Protein AF-A0A2U0TK88-F1 (afdb_monomer_lite)

Foldseek 3Di:
DVVPDDPDPVQLLVQVLVLVVCVVVVVDDLVRSLVSCCVRNAADEPVSPVVSCVPPDDDPVVDPPDDPVVSVCSSCVVRYDPDDDDDDPPDPVVVVVVLVVQLVVLVVQVVVQVVDDDDPVSVVVSVVSNVVSVVVVVD

Organism: NCBI:txid1703337

Sequence (139 aa):
MRRHLPAIEIERLQYLADIKKQYALGAISLEEAKRQLKEKVGKLRPYHYALMEQTMTEEDPEECFKENLSELNKLLEEMMDYSIPTLPDDHPIRHYYCENEEMRRVLNAAEDLVQYPVIKNQWLELLDKASAYLIHYTR

Structure (mmCIF, N/CA/C/O backbone):
data_AF-A0A2U0TK88-F1
#
_entry.id   AF-A0A2U0TK88-F1
#
loop_
_atom_site.group_PDB
_atom_site.id
_atom_site.type_symbol
_atom_site.label_atom_id
_atom_site.label_alt_id
_atom_site.label_comp_id
_atom_site.label_asym_id
_atom_site.label_entity_id
_atom_site.label_seq_id
_atom_site.pdbx_PDB_ins_code
_atom_site.Cartn_x
_atom_site.Cartn_y
_atom_site.Cartn_z
_atom_site.occupancy
_atom_site.B_iso_or_equiv
_atom_site.auth_seq_id
_atom_site.auth_comp_id
_atom_site.auth_asym_id
_atom_site.auth_atom_id
_atom_site.pdbx_PDB_model_num
ATOM 1 N N . MET A 1 1 ? -17.230 11.720 0.557 1.00 59.16 1 MET A N 1
ATOM 2 C CA . MET A 1 1 ? -16.669 10.355 0.432 1.00 59.16 1 MET A CA 1
ATOM 3 C C . MET A 1 1 ? -17.732 9.253 0.555 1.00 59.16 1 MET A C 1
ATOM 5 O O . MET A 1 1 ? -17.908 8.504 -0.394 1.00 59.16 1 MET A O 1
ATOM 9 N N . ARG A 1 2 ? -18.509 9.195 1.651 1.00 62.72 2 ARG A N 1
ATOM 10 C CA . ARG A 1 2 ? -19.474 8.106 1.949 1.00 62.72 2 ARG A CA 1
ATOM 11 C C . ARG A 1 2 ? -20.467 7.714 0.837 1.00 62.72 2 ARG A C 1
ATOM 13 O O . ARG A 1 2 ? -20.798 6.545 0.733 1.00 62.72 2 ARG A O 1
ATOM 20 N N . ARG A 1 3 ? -20.935 8.653 0.003 1.00 63.03 3 ARG A N 1
ATOM 21 C CA . ARG A 1 3 ? -21.943 8.386 -1.052 1.00 63.03 3 ARG A CA 1
ATOM 22 C C . ARG A 1 3 ? -21.422 7.601 -2.265 1.00 63.03 3 ARG A C 1
ATOM 24 O O . ARG A 1 3 ? -22.231 7.125 -3.048 1.00 63.03 3 ARG A O 1
ATOM 31 N N . HIS A 1 4 ? -20.104 7.508 -2.439 1.00 66.06 4 HIS A N 1
ATOM 32 C CA . HIS A 1 4 ? -19.473 6.929 -3.635 1.00 66.06 4 HIS A CA 1
ATOM 33 C C . HIS A 1 4 ? -18.625 5.693 -3.326 1.00 66.06 4 HIS A C 1
ATOM 35 O O . HIS A 1 4 ? -17.951 5.172 -4.210 1.00 66.06 4 HIS A O 1
ATOM 41 N N . LEU A 1 5 ? -18.624 5.249 -2.070 1.00 64.19 5 LEU A N 1
ATOM 42 C CA . LEU A 1 5 ? -17.929 4.039 -1.665 1.00 64.19 5 LEU A CA 1
ATOM 43 C C . LEU A 1 5 ? -18.896 2.851 -1.717 1.00 64.19 5 LEU A C 1
ATOM 45 O O . LEU A 1 5 ? -20.104 3.051 -1.553 1.00 64.19 5 LEU A O 1
ATOM 49 N N . PRO A 1 6 ? -18.384 1.622 -1.919 1.00 66.38 6 PRO A N 1
ATOM 50 C CA . PRO A 1 6 ? -19.165 0.409 -1.697 1.00 66.38 6 PRO A CA 1
ATOM 51 C C . PRO A 1 6 ? -19.817 0.440 -0.312 1.00 66.38 6 PRO A C 1
ATOM 53 O O . PRO A 1 6 ? -19.384 1.201 0.554 1.00 66.38 6 PRO A O 1
ATOM 56 N N . ALA A 1 7 ? -20.831 -0.391 -0.077 1.00 61.81 7 ALA A N 1
ATOM 57 C CA . ALA A 1 7 ? -21.358 -0.563 1.272 1.00 61.81 7 ALA A CA 1
ATOM 58 C C . ALA A 1 7 ? -20.209 -0.999 2.196 1.00 61.81 7 ALA A C 1
ATOM 60 O O . ALA A 1 7 ? -19.717 -2.121 2.114 1.00 61.81 7 ALA A O 1
ATOM 61 N N . ILE A 1 8 ? -19.730 -0.062 3.009 1.00 63.72 8 ILE A N 1
ATOM 62 C CA . ILE A 1 8 ? -18.702 -0.309 4.006 1.00 63.72 8 ILE A CA 1
ATOM 63 C C . ILE A 1 8 ? -19.440 -0.624 5.293 1.00 63.72 8 ILE A C 1
ATOM 65 O O . ILE A 1 8 ? -20.279 0.157 5.744 1.00 63.72 8 ILE A O 1
ATOM 69 N N . GLU A 1 9 ? -19.119 -1.765 5.882 1.00 72.50 9 GLU A N 1
ATOM 70 C CA . GLU A 1 9 ? -19.597 -2.118 7.210 1.00 72.50 9 GLU A CA 1
ATOM 71 C C . GLU A 1 9 ? -18.973 -1.140 8.209 1.00 72.50 9 GLU A C 1
ATOM 73 O O . GLU A 1 9 ? -17.787 -1.216 8.531 1.00 72.50 9 GLU A O 1
ATOM 78 N N . ILE A 1 10 ? -19.772 -0.172 8.662 1.00 78.31 10 ILE A N 1
ATOM 79 C CA . ILE A 1 10 ? -19.350 0.847 9.632 1.00 78.31 10 ILE A CA 1
ATOM 80 C C . ILE A 1 10 ? -18.811 0.174 10.902 1.00 78.31 10 ILE A C 1
ATOM 82 O O . ILE A 1 10 ? -17.816 0.637 11.451 1.00 78.31 10 ILE A O 1
ATOM 86 N N . GLU A 1 11 ? -19.393 -0.961 11.297 1.00 80.81 11 GLU A N 1
ATOM 87 C CA . GLU A 1 11 ? -18.923 -1.792 12.412 1.00 80.81 11 GLU A CA 1
ATOM 88 C C . GLU A 1 11 ? -17.469 -2.258 12.230 1.00 80.81 11 GLU A C 1
ATOM 90 O O . GLU A 1 11 ? -16.671 -2.177 13.162 1.00 80.81 11 GLU A O 1
ATOM 95 N N . ARG A 1 12 ? -17.063 -2.658 11.015 1.00 86.94 12 ARG A N 1
ATOM 96 C CA . ARG A 1 12 ? -15.668 -3.048 10.732 1.00 86.94 12 ARG A CA 1
ATOM 97 C C . ARG A 1 12 ? -14.700 -1.882 10.903 1.00 86.94 12 ARG A C 1
ATOM 99 O O . ARG A 1 12 ? -13.588 -2.077 11.388 1.00 86.94 12 ARG A O 1
ATOM 106 N N . LEU A 1 13 ? -15.109 -0.673 10.514 1.00 87.50 13 LEU A N 1
ATOM 107 C CA . LEU A 1 13 ? -14.291 0.526 10.707 1.00 87.50 13 LEU A CA 1
ATOM 108 C C . LEU A 1 13 ? -14.205 0.937 12.181 1.00 87.50 13 LEU A C 1
ATOM 110 O O . LEU A 1 13 ? -13.144 1.382 12.610 1.00 87.50 13 LEU A O 1
ATOM 114 N N . GLN A 1 14 ? -15.274 0.739 12.956 1.00 87.31 14 GLN A N 1
ATOM 115 C CA . GLN A 1 14 ? -15.260 0.970 14.404 1.00 87.31 14 GLN A CA 1
ATOM 116 C C . GLN A 1 14 ? -14.269 0.032 15.095 1.00 87.31 14 GLN A C 1
ATOM 118 O O . GLN A 1 14 ? -13.399 0.499 15.823 1.00 87.31 14 GLN A O 1
ATOM 123 N N . TYR A 1 15 ? -14.302 -1.268 14.777 1.00 90.12 15 TYR A N 1
ATOM 124 C CA . TYR A 1 15 ? -13.311 -2.212 15.300 1.00 90.12 15 TYR A CA 1
ATOM 125 C C . TYR A 1 15 ? -11.876 -1.832 14.921 1.00 90.12 15 TYR A C 1
ATOM 127 O O . TYR A 1 15 ? -10.974 -1.959 15.746 1.00 90.12 15 TYR A O 1
ATOM 135 N N . LEU A 1 16 ? -11.652 -1.347 13.695 1.00 91.00 16 LEU A N 1
ATOM 136 C CA . LEU A 1 16 ? -10.341 -0.860 13.265 1.00 91.00 16 LEU A CA 1
ATOM 137 C C . LEU A 1 16 ? -9.863 0.327 14.118 1.00 91.00 16 LEU A C 1
ATOM 139 O O . LEU A 1 16 ? -8.720 0.315 14.576 1.00 91.00 16 LEU A O 1
ATOM 143 N N . ALA A 1 17 ? -10.724 1.324 14.341 1.00 90.00 17 ALA A N 1
ATOM 144 C CA . ALA A 1 17 ? -10.407 2.497 15.154 1.00 90.00 17 ALA A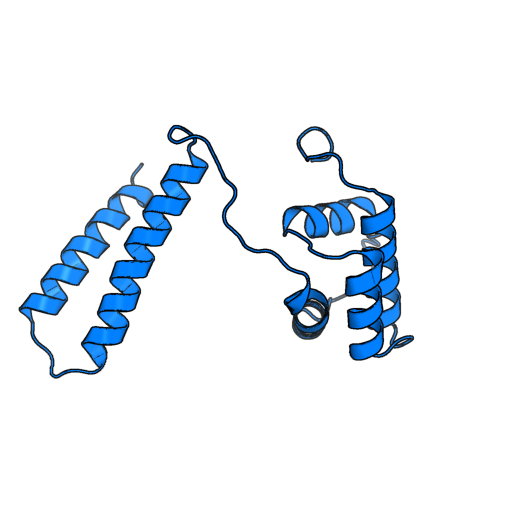 CA 1
ATOM 145 C C . ALA A 1 17 ? -10.111 2.114 16.616 1.00 90.00 17 ALA A C 1
ATOM 147 O O . ALA A 1 17 ? -9.104 2.543 17.182 1.00 90.00 17 ALA A O 1
ATOM 148 N N . ASP A 1 18 ? -10.931 1.237 17.200 1.00 90.69 18 ASP A N 1
ATOM 149 C CA . ASP A 1 18 ? -10.769 0.769 18.578 1.00 90.69 18 ASP A CA 1
ATOM 150 C C . ASP A 1 18 ? -9.459 -0.001 18.771 1.00 90.69 18 ASP A C 1
ATOM 152 O O . ASP A 1 18 ? -8.705 0.276 19.707 1.00 90.69 18 ASP A O 1
ATOM 156 N N . ILE A 1 19 ? -9.149 -0.943 17.872 1.00 92.12 19 ILE A N 1
ATOM 157 C CA . ILE A 1 19 ? -7.909 -1.726 17.938 1.00 92.12 19 ILE A CA 1
ATOM 158 C C . ILE A 1 19 ? -6.693 -0.811 17.757 1.00 92.12 19 ILE A C 1
ATOM 160 O O . ILE A 1 19 ? -5.720 -0.934 18.503 1.00 92.12 19 ILE A O 1
ATOM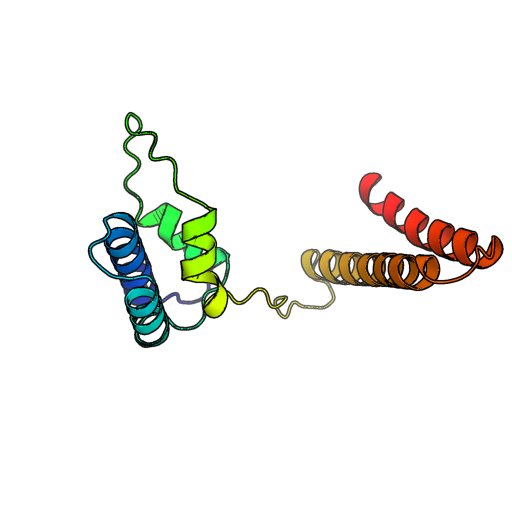 164 N N . LYS A 1 20 ? -6.753 0.145 16.817 1.00 90.56 20 LYS A N 1
ATOM 165 C CA . LYS A 1 20 ? -5.695 1.145 16.617 1.00 90.56 20 LYS A CA 1
ATOM 166 C C . LYS A 1 20 ? -5.452 1.952 17.894 1.00 90.56 20 LYS A C 1
ATOM 168 O O . LYS A 1 20 ? -4.303 2.087 18.311 1.00 90.56 20 LYS A O 1
ATOM 173 N N . LYS A 1 21 ? -6.514 2.435 18.548 1.00 89.06 21 LYS A N 1
ATOM 174 C CA . LYS A 1 21 ? -6.422 3.187 19.807 1.00 89.06 21 LYS A CA 1
ATOM 175 C C . LYS A 1 21 ? -5.834 2.338 20.935 1.00 89.06 21 LYS A C 1
ATOM 177 O O . LYS A 1 21 ? -4.924 2.786 21.624 1.00 89.06 21 LYS A O 1
ATOM 182 N N . GLN A 1 22 ? -6.304 1.102 21.110 1.00 90.50 22 GLN A N 1
ATOM 183 C CA . GLN A 1 22 ? -5.788 0.189 22.137 1.00 90.50 22 GLN A CA 1
ATOM 184 C C . GLN A 1 22 ? -4.306 -0.142 21.928 1.00 90.50 22 GLN A C 1
ATOM 186 O O . GLN A 1 22 ? -3.547 -0.171 22.897 1.00 90.50 22 GLN A O 1
ATOM 191 N N . TYR A 1 23 ? -3.885 -0.357 20.678 1.00 90.88 23 TYR A N 1
ATOM 192 C CA . TYR A 1 23 ? -2.482 -0.589 20.342 1.00 90.88 23 TYR A CA 1
ATOM 193 C C . TYR A 1 23 ? -1.624 0.656 20.596 1.00 90.88 23 TYR A C 1
ATOM 195 O O . TYR A 1 23 ? -0.586 0.559 21.246 1.00 90.88 23 TYR A O 1
ATOM 203 N N . ALA A 1 24 ? -2.081 1.836 20.162 1.00 86.25 24 ALA A N 1
ATOM 204 C CA . ALA A 1 24 ? -1.377 3.101 20.380 1.00 86.25 24 ALA A CA 1
ATOM 205 C C . ALA A 1 24 ? -1.206 3.438 21.873 1.00 86.25 24 ALA A C 1
ATOM 207 O O . ALA A 1 24 ? -0.173 3.974 22.268 1.00 86.25 24 ALA A O 1
ATOM 208 N N . LEU A 1 25 ? -2.188 3.079 22.708 1.00 87.12 25 LEU A N 1
ATOM 209 C CA . LEU A 1 25 ? -2.129 3.220 24.167 1.00 87.12 25 LEU A CA 1
ATOM 210 C C . LEU A 1 25 ? -1.304 2.118 24.861 1.00 87.12 25 LEU A C 1
ATOM 212 O O . LEU A 1 25 ? -1.147 2.154 26.080 1.00 87.12 25 LEU A O 1
ATOM 216 N N . GLY A 1 26 ? -0.801 1.123 24.122 1.00 88.62 26 GLY A N 1
ATOM 217 C CA . GLY A 1 26 ? -0.051 -0.008 24.674 1.00 88.62 26 GLY A CA 1
ATOM 218 C C . GLY A 1 26 ? -0.896 -0.996 25.489 1.00 88.62 26 GLY A C 1
ATOM 219 O O . GLY A 1 26 ? -0.339 -1.811 26.222 1.00 88.62 26 GLY A O 1
ATOM 220 N N . ALA A 1 27 ? -2.228 -0.942 25.377 1.00 91.75 27 ALA A N 1
ATOM 221 C CA . ALA A 1 27 ? -3.142 -1.834 26.096 1.00 91.75 27 ALA A CA 1
ATOM 222 C C . ALA A 1 27 ? -3.125 -3.272 25.544 1.00 91.75 27 ALA A C 1
ATOM 224 O O . ALA A 1 27 ? -3.442 -4.219 26.262 1.00 91.75 27 ALA A O 1
ATOM 225 N N . ILE A 1 28 ? -2.750 -3.433 24.273 1.00 93.69 28 ILE A N 1
ATOM 226 C CA . ILE A 1 28 ? -2.598 -4.721 23.589 1.00 93.69 28 ILE A CA 1
ATOM 227 C C . ILE A 1 28 ? -1.251 -4.780 22.865 1.00 93.69 28 ILE A C 1
ATOM 229 O O . ILE A 1 28 ? -0.716 -3.757 22.439 1.00 93.69 28 ILE A O 1
ATOM 233 N N . SER A 1 29 ? -0.701 -5.987 22.712 1.00 94.75 29 SER A N 1
ATOM 234 C CA . SER A 1 29 ? 0.528 -6.208 21.943 1.00 94.75 29 SER A CA 1
ATOM 235 C C . SER A 1 29 ? 0.272 -6.144 20.432 1.00 94.75 29 SER A C 1
ATOM 237 O O . SER A 1 29 ? -0.865 -6.278 19.978 1.00 94.75 29 SER A O 1
ATOM 239 N N . LEU A 1 30 ? 1.338 -5.996 19.636 1.00 93.44 30 LEU A N 1
ATOM 240 C CA . LEU A 1 30 ? 1.248 -6.003 18.170 1.00 93.44 30 LEU A CA 1
ATOM 241 C C . LEU A 1 30 ? 0.645 -7.310 17.635 1.00 93.44 30 LEU A C 1
ATOM 243 O O . LEU A 1 30 ? -0.202 -7.279 16.747 1.00 93.44 30 LEU A O 1
ATOM 247 N N . GLU A 1 31 ? 1.061 -8.457 18.178 1.00 93.81 31 GLU A N 1
ATOM 248 C CA . GLU A 1 31 ? 0.539 -9.768 17.769 1.00 93.81 31 GLU A CA 1
ATOM 249 C C . GLU A 1 31 ? -0.953 -9.903 18.075 1.00 93.81 31 GLU A C 1
ATOM 251 O O . GLU A 1 31 ? -1.726 -10.376 17.240 1.00 93.81 31 GLU A O 1
ATOM 256 N N . GLU A 1 32 ? -1.373 -9.432 19.251 1.00 93.38 32 GLU A N 1
ATOM 257 C CA . GLU A 1 32 ? -2.774 -9.452 19.652 1.00 93.38 32 GLU A CA 1
ATOM 258 C C . GLU A 1 32 ? -3.621 -8.523 18.777 1.00 93.38 32 GLU A C 1
ATOM 260 O O . GLU A 1 32 ? -4.686 -8.917 18.301 1.00 93.38 32 GLU A O 1
ATOM 265 N N . ALA A 1 33 ? -3.121 -7.320 18.496 1.00 94.12 33 ALA A N 1
ATOM 266 C CA . ALA A 1 33 ? -3.784 -6.372 17.614 1.00 94.12 33 ALA A CA 1
ATOM 267 C C . ALA A 1 33 ? -3.935 -6.940 16.192 1.00 94.12 33 ALA A C 1
ATOM 269 O O . ALA A 1 33 ? -5.033 -6.916 15.634 1.00 94.12 33 ALA A O 1
ATOM 270 N N . LYS A 1 34 ? -2.879 -7.548 15.632 1.00 93.62 34 LYS A N 1
ATOM 271 C CA . LYS A 1 34 ? -2.926 -8.227 14.324 1.00 93.62 34 LYS A CA 1
ATOM 272 C C . LYS A 1 34 ? -3.937 -9.372 14.295 1.00 93.62 34 LYS A C 1
ATOM 274 O O . LYS A 1 34 ? -4.690 -9.499 13.328 1.00 93.62 34 LYS A O 1
ATOM 279 N N . ARG A 1 35 ? -3.996 -10.186 15.356 1.00 94.25 35 ARG A N 1
ATOM 280 C CA . ARG A 1 35 ? -4.979 -11.271 15.489 1.00 94.25 35 ARG A CA 1
ATOM 281 C C . ARG A 1 35 ? -6.408 -10.732 15.441 1.00 94.25 35 ARG A C 1
ATOM 283 O O . ARG A 1 35 ? -7.210 -11.218 14.646 1.00 94.25 35 ARG A O 1
ATOM 290 N N . GLN A 1 36 ? -6.704 -9.704 16.236 1.00 93.19 36 GLN A N 1
ATOM 291 C CA . GLN A 1 36 ? -8.036 -9.098 16.274 1.00 93.19 36 GLN A CA 1
ATOM 292 C C . GLN A 1 36 ? -8.408 -8.416 14.955 1.00 93.19 36 GLN A C 1
ATOM 294 O O . GLN A 1 36 ? -9.545 -8.553 14.504 1.00 93.19 36 GLN A O 1
ATOM 299 N N . LEU A 1 37 ? -7.461 -7.733 14.301 1.00 93.12 37 LEU A N 1
ATOM 300 C CA . LEU A 1 37 ? -7.687 -7.139 12.983 1.00 93.12 37 LEU A CA 1
ATOM 301 C C . LEU A 1 37 ? -8.035 -8.207 11.948 1.00 93.12 37 LEU A C 1
ATOM 303 O O . LEU A 1 37 ? -8.992 -8.044 11.195 1.00 93.12 37 LEU A O 1
ATOM 307 N N . LYS A 1 38 ? -7.322 -9.334 11.943 1.00 91.62 38 LYS A N 1
ATOM 308 C CA . LYS A 1 38 ? -7.580 -10.427 11.003 1.00 91.62 38 LYS A CA 1
ATOM 309 C C . LYS A 1 38 ? -8.955 -11.065 11.197 1.00 91.62 38 LYS A C 1
ATOM 311 O O . LYS A 1 38 ? -9.597 -11.410 10.209 1.00 91.62 38 LYS A O 1
ATOM 316 N N . GLU A 1 39 ? -9.395 -11.216 12.443 1.00 90.75 39 GLU A N 1
ATOM 317 C CA . GLU A 1 39 ? -10.673 -11.847 12.786 1.00 90.75 39 GLU A CA 1
ATOM 318 C C . GLU A 1 39 ? -11.872 -10.918 12.557 1.00 90.75 39 GLU A C 1
ATOM 320 O O . GLU A 1 39 ? -12.867 -11.333 11.968 1.00 90.75 39 GLU A O 1
ATOM 325 N N . LYS A 1 40 ? -11.777 -9.658 13.000 1.00 88.44 40 LYS A N 1
ATOM 326 C CA . LYS A 1 40 ? -12.915 -8.723 13.026 1.00 88.44 40 LYS A CA 1
ATOM 327 C C . LYS A 1 40 ? -12.975 -7.784 11.827 1.00 88.44 40 LYS A C 1
ATOM 329 O O . LYS A 1 40 ? -14.056 -7.345 11.447 1.00 88.44 40 LYS A O 1
ATOM 334 N N . VAL A 1 41 ? -11.826 -7.439 11.244 1.00 87.88 41 VAL A N 1
ATOM 335 C CA . VAL A 1 41 ? -11.729 -6.425 10.182 1.00 87.88 41 VAL A CA 1
ATOM 336 C C . VAL 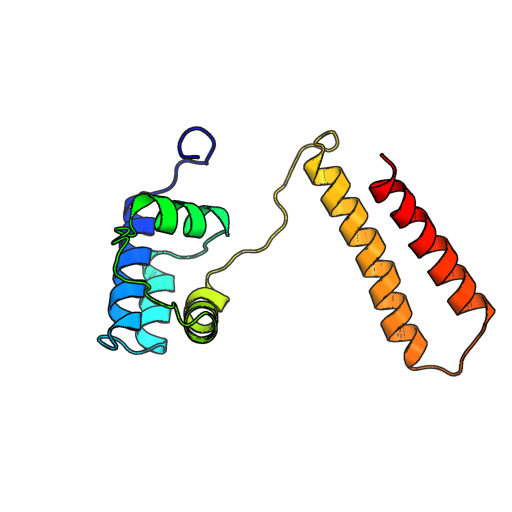A 1 41 ? -11.409 -7.061 8.832 1.00 87.88 41 VAL A C 1
ATOM 338 O O . VAL A 1 41 ? -12.012 -6.683 7.826 1.00 87.88 41 VAL A O 1
ATOM 341 N N . GLY A 1 42 ? -10.508 -8.042 8.790 1.00 88.19 42 GLY A N 1
ATOM 342 C CA . GLY A 1 42 ? -10.065 -8.698 7.562 1.00 88.19 42 GLY A CA 1
ATOM 343 C C . GLY A 1 42 ? -9.303 -7.752 6.625 1.00 88.19 42 GLY A C 1
ATOM 344 O O . GLY A 1 42 ? -8.628 -6.824 7.067 1.00 88.19 42 GLY A O 1
ATOM 345 N N . LYS A 1 43 ? -9.408 -7.977 5.307 1.00 90.00 43 LYS A N 1
ATOM 346 C CA . LYS A 1 43 ? -8.718 -7.143 4.309 1.00 90.00 43 LYS A CA 1
ATOM 347 C C . LYS A 1 43 ? -9.282 -5.721 4.256 1.00 90.00 43 LYS A C 1
ATOM 349 O O . LYS A 1 43 ? -10.494 -5.520 4.147 1.00 90.00 43 LYS A O 1
ATOM 354 N N . LEU A 1 44 ? -8.376 -4.754 4.240 1.00 89.38 44 LEU A N 1
ATOM 355 C CA . LEU A 1 44 ? -8.617 -3.322 4.142 1.00 89.38 44 LEU A CA 1
ATOM 356 C C . LEU A 1 44 ? -8.073 -2.784 2.825 1.00 89.38 44 LEU A C 1
ATOM 358 O O . LEU A 1 44 ? -7.145 -3.325 2.251 1.00 89.38 44 LEU A O 1
ATOM 362 N N . ARG A 1 45 ? -8.632 -1.672 2.359 1.00 88.31 45 ARG A N 1
ATOM 363 C CA . ARG A 1 45 ? -8.098 -0.906 1.221 1.00 88.31 45 ARG A CA 1
ATOM 364 C C . ARG A 1 45 ? -7.778 0.502 1.711 1.00 88.31 45 ARG A C 1
ATOM 366 O O . ARG A 1 45 ? -8.416 0.930 2.676 1.00 88.31 45 ARG A O 1
ATOM 373 N N . PRO A 1 46 ? -6.895 1.259 1.040 1.00 88.25 46 PRO A N 1
ATOM 374 C CA . PRO A 1 46 ? -6.537 2.614 1.466 1.00 88.25 46 PRO A CA 1
ATOM 375 C C . PRO A 1 46 ? -7.738 3.531 1.738 1.00 88.25 46 PRO A C 1
ATOM 377 O O . PRO A 1 46 ? -7.749 4.269 2.719 1.00 88.25 46 PRO A O 1
ATOM 380 N N . TYR A 1 47 ? -8.800 3.430 0.933 1.00 85.69 47 TYR A N 1
ATOM 381 C CA . TYR A 1 47 ? -10.003 4.240 1.133 1.00 85.69 47 TYR A CA 1
ATOM 382 C C . TYR A 1 47 ? -10.814 3.854 2.383 1.00 85.69 47 TYR A C 1
ATOM 384 O O . TYR A 1 47 ? -11.537 4.698 2.904 1.00 85.69 47 TYR A O 1
ATOM 392 N N . HIS A 1 48 ? -10.718 2.609 2.868 1.00 86.69 48 HIS A N 1
ATOM 393 C CA . HIS A 1 48 ? -11.361 2.190 4.117 1.00 86.69 48 HIS A CA 1
ATOM 394 C C . HIS A 1 48 ? -10.689 2.870 5.311 1.00 86.69 48 HIS A C 1
ATOM 396 O O . HIS A 1 48 ? -11.376 3.434 6.157 1.00 86.69 48 HIS A O 1
ATOM 402 N N . TYR A 1 49 ? -9.353 2.866 5.334 1.00 87.94 49 TYR A N 1
ATOM 403 C CA . TYR A 1 49 ? -8.571 3.542 6.368 1.00 87.94 49 TYR A CA 1
ATOM 404 C C . TYR A 1 49 ? -8.815 5.054 6.350 1.00 87.94 49 TYR A C 1
ATOM 406 O O . TYR A 1 49 ? -9.169 5.630 7.370 1.00 87.94 49 TYR A O 1
ATOM 414 N N . ALA A 1 50 ? -8.739 5.682 5.172 1.00 86.56 50 ALA A N 1
ATOM 415 C CA . ALA A 1 50 ? -9.010 7.112 5.031 1.00 86.56 50 ALA A CA 1
ATOM 416 C C . ALA A 1 50 ? -10.431 7.494 5.483 1.00 86.56 50 ALA A C 1
ATOM 418 O O . ALA A 1 50 ? -10.621 8.549 6.080 1.00 86.56 50 ALA A O 1
ATOM 419 N N . LEU A 1 51 ? -11.430 6.639 5.226 1.00 86.88 51 LEU A N 1
ATOM 420 C CA . LEU A 1 51 ? -12.785 6.880 5.715 1.00 86.88 51 LEU A CA 1
ATOM 421 C C . LEU A 1 51 ? -12.871 6.774 7.242 1.00 86.88 51 LEU A C 1
ATOM 423 O O . LEU A 1 51 ? -13.574 7.577 7.850 1.00 86.88 51 LEU A O 1
ATOM 427 N N . MET A 1 52 ? -12.201 5.792 7.849 1.00 88.25 52 MET A N 1
ATOM 428 C CA . MET A 1 52 ? -12.142 5.640 9.305 1.00 88.25 52 MET A CA 1
ATOM 429 C C . MET A 1 52 ? -11.526 6.889 9.943 1.00 88.25 52 MET A C 1
ATOM 431 O O . MET A 1 52 ? -12.205 7.527 10.740 1.00 88.25 52 MET A O 1
ATOM 435 N N . GLU A 1 53 ? -10.355 7.328 9.475 1.00 84.69 53 GLU A N 1
ATOM 436 C CA . GLU A 1 53 ? -9.704 8.558 9.955 1.00 8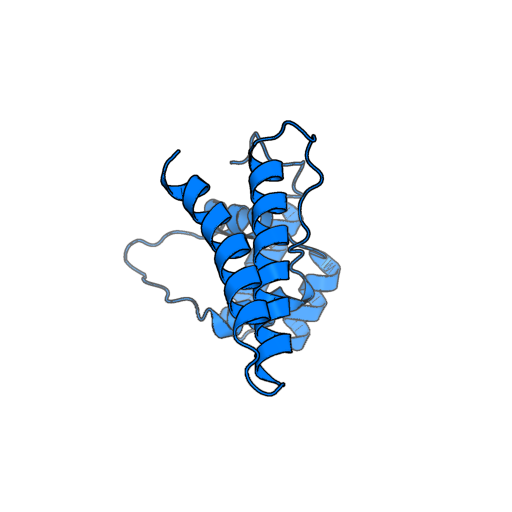4.69 53 GLU A CA 1
ATOM 437 C C . GLU A 1 53 ? -10.625 9.779 9.863 1.00 84.69 53 GLU A C 1
ATOM 439 O O . GLU A 1 53 ? -10.864 10.466 10.847 1.00 84.69 53 GLU A O 1
ATOM 444 N N . GLN A 1 54 ? -11.239 10.006 8.697 1.00 82.56 54 GLN A N 1
ATOM 445 C CA . GLN A 1 54 ? -12.121 11.160 8.480 1.00 82.56 54 GLN A CA 1
ATOM 446 C C . GLN A 1 54 ? -13.393 11.156 9.333 1.00 82.56 54 GLN A C 1
ATOM 448 O O . GLN A 1 54 ? -14.094 12.165 9.379 1.00 82.56 54 GLN A O 1
ATOM 453 N N . THR A 1 55 ? -13.788 10.009 9.887 1.00 80.44 55 THR A N 1
ATOM 454 C CA . THR A 1 55 ? -15.104 9.867 10.521 1.00 80.44 55 THR A CA 1
ATOM 455 C C . THR A 1 55 ? -15.065 9.467 11.982 1.00 80.44 55 THR A C 1
ATOM 457 O O . THR A 1 55 ? -16.100 9.578 12.637 1.00 80.44 55 THR A O 1
ATOM 460 N N . MET A 1 56 ? -13.927 8.978 12.468 1.00 75.31 56 MET A N 1
ATOM 461 C CA . MET A 1 56 ? -13.782 8.384 13.797 1.00 75.31 56 MET A CA 1
ATOM 462 C C . MET A 1 56 ? -12.611 8.972 14.586 1.00 75.31 56 MET A C 1
ATOM 464 O O . MET A 1 56 ? -12.527 8.723 15.786 1.00 75.31 56 MET A O 1
ATOM 468 N N . THR A 1 57 ? -11.738 9.758 13.953 1.00 67.00 57 THR A N 1
ATOM 469 C CA . THR A 1 57 ? -10.720 10.532 14.664 1.00 67.00 57 THR A CA 1
ATOM 470 C C . THR A 1 57 ? -11.356 11.840 15.136 1.00 67.00 57 THR A C 1
ATOM 472 O O . THR A 1 57 ? -11.832 12.638 14.328 1.00 67.00 57 THR A O 1
ATOM 475 N N . GLU A 1 58 ? -11.417 12.043 16.453 1.00 63.47 58 GLU A N 1
ATOM 476 C CA . GLU A 1 58 ? -11.754 13.345 17.030 1.00 63.47 58 GLU A CA 1
ATOM 477 C C . GLU A 1 58 ? -10.559 14.276 16.786 1.00 63.47 58 GLU A C 1
ATOM 479 O O . GLU A 1 58 ? -9.472 14.052 17.315 1.00 63.47 58 GLU A O 1
ATOM 484 N N . GLU A 1 59 ? -10.729 15.278 15.924 1.00 57.22 59 GLU A N 1
ATOM 485 C CA . GLU A 1 59 ? -9.725 16.323 15.729 1.00 57.22 59 GLU A CA 1
ATOM 486 C C . GLU A 1 59 ? -9.770 17.258 16.946 1.00 57.22 59 GLU A C 1
ATOM 488 O O . GLU A 1 59 ? -10.609 18.158 17.000 1.00 57.22 59 GLU A O 1
ATOM 493 N N . ASP A 1 60 ? -8.898 17.047 17.937 1.00 61.25 60 ASP A N 1
ATOM 494 C CA . ASP A 1 60 ? -8.559 18.116 18.879 1.00 61.25 60 ASP A CA 1
ATOM 495 C C . ASP A 1 60 ? -7.539 19.041 18.187 1.00 61.25 60 ASP A C 1
ATOM 497 O O . ASP A 1 60 ? -6.396 18.635 17.956 1.00 61.25 60 ASP A O 1
ATOM 501 N N . PRO A 1 61 ? -7.922 20.273 17.806 1.00 58.84 61 PRO A N 1
ATOM 502 C CA . PRO A 1 61 ? -7.033 21.189 17.101 1.00 58.84 61 PRO A CA 1
ATOM 503 C C . PRO A 1 61 ? -5.829 21.647 17.942 1.00 58.84 61 PRO A C 1
ATOM 505 O O . PRO A 1 61 ? -4.883 22.194 17.370 1.00 58.84 61 PRO A O 1
ATOM 508 N N . GLU A 1 62 ? -5.838 21.449 19.266 1.00 57.50 62 GLU A N 1
ATOM 509 C CA . GLU A 1 62 ? -4.701 21.755 20.144 1.00 57.50 62 GLU A CA 1
ATOM 510 C C . GLU A 1 62 ? -3.778 20.549 20.378 1.00 57.50 62 GLU A C 1
ATOM 512 O O . GLU A 1 62 ? -2.596 20.722 20.697 1.00 57.50 62 GLU A O 1
ATOM 517 N N . GLU A 1 63 ? -4.266 19.326 20.162 1.00 56.16 63 GLU A N 1
ATOM 518 C CA . GLU A 1 63 ? -3.501 18.101 20.372 1.00 56.16 63 GLU A CA 1
ATOM 519 C C . GLU A 1 63 ? -2.878 17.626 19.050 1.00 56.16 63 GLU A C 1
ATOM 521 O O . GLU A 1 63 ? -3.447 16.863 18.272 1.00 56.16 63 GLU A O 1
ATOM 526 N N . CYS A 1 64 ? -1.646 18.070 18.776 1.00 56.66 64 CYS A N 1
ATOM 527 C CA . CYS A 1 64 ? -0.851 17.513 17.680 1.00 56.66 64 CYS A CA 1
ATOM 528 C C . CYS A 1 64 ? -0.373 16.101 18.058 1.00 56.66 64 CYS A C 1
ATOM 530 O O . CYS A 1 64 ? 0.779 15.890 18.455 1.00 56.66 64 CYS A O 1
ATOM 532 N N . PHE A 1 65 ? -1.268 15.118 17.961 1.00 59.12 65 PHE A N 1
ATOM 533 C CA . PHE A 1 65 ? -0.920 13.718 18.140 1.00 59.12 65 PHE A CA 1
ATOM 534 C C . PHE A 1 65 ? -0.102 13.251 16.934 1.00 59.12 65 PHE A C 1
ATOM 536 O O . PHE A 1 65 ? -0.621 12.954 15.856 1.00 59.12 65 PHE A O 1
ATOM 543 N N . LYS A 1 66 ? 1.223 13.209 17.092 1.00 67.50 66 LYS A N 1
ATOM 544 C CA . LYS A 1 66 ? 2.110 12.696 16.050 1.00 67.50 66 LYS A CA 1
ATOM 545 C C . LYS A 1 66 ? 2.015 11.175 16.011 1.00 67.50 66 LYS A C 1
ATOM 547 O O . LYS A 1 66 ? 2.712 10.485 16.755 1.00 67.50 66 LYS A O 1
ATOM 552 N N . GLU A 1 67 ? 1.187 10.652 15.114 1.00 70.00 67 GLU A N 1
ATOM 553 C CA . GLU A 1 67 ? 1.123 9.213 14.884 1.00 70.00 67 GLU A CA 1
ATOM 554 C C . GLU A 1 67 ? 2.481 8.654 14.458 1.00 70.00 67 GLU A C 1
ATOM 556 O O . GLU A 1 67 ? 3.157 9.162 13.555 1.00 70.00 67 GLU A O 1
ATOM 561 N N . ASN A 1 68 ? 2.884 7.563 15.105 1.00 83.69 68 ASN A N 1
ATOM 562 C CA . ASN A 1 68 ? 4.069 6.831 14.703 1.00 83.69 68 ASN A CA 1
ATOM 563 C C . ASN A 1 68 ? 3.746 5.986 13.462 1.00 83.69 68 ASN A C 1
ATOM 565 O O . ASN A 1 68 ? 3.305 4.843 13.571 1.00 83.69 68 ASN A O 1
ATOM 569 N N . LEU A 1 69 ? 3.995 6.554 12.276 1.00 84.75 69 LEU A N 1
ATOM 570 C CA . LEU A 1 69 ? 3.761 5.889 10.988 1.00 84.75 69 LEU A CA 1
ATOM 571 C C . LEU A 1 69 ? 4.461 4.528 10.869 1.00 84.75 69 LEU A C 1
ATOM 573 O O . LEU A 1 69 ? 3.944 3.639 10.203 1.00 84.75 69 LEU A O 1
ATOM 577 N N . SER A 1 70 ? 5.621 4.344 11.507 1.00 87.62 70 SER A N 1
ATOM 578 C CA . SER A 1 70 ? 6.330 3.058 11.486 1.00 87.62 70 SER A CA 1
ATOM 579 C C . SER A 1 70 ? 5.529 1.974 12.210 1.00 87.62 70 SER A C 1
ATOM 581 O O . SER A 1 70 ? 5.331 0.884 11.678 1.00 87.62 70 SER A O 1
ATOM 583 N N . GLU A 1 71 ? 5.002 2.293 13.392 1.00 89.12 71 GLU A N 1
ATOM 584 C CA . GLU A 1 71 ? 4.173 1.372 14.176 1.00 89.12 71 GLU A CA 1
ATOM 585 C C . GLU A 1 71 ? 2.813 1.119 13.523 1.00 89.12 71 GLU A C 1
ATOM 587 O O . GLU A 1 71 ? 2.351 -0.021 13.473 1.00 89.12 71 GLU A O 1
ATOM 592 N N . LEU A 1 72 ? 2.210 2.155 12.938 1.00 88.50 72 LEU A N 1
ATOM 593 C CA . LEU A 1 72 ? 0.979 2.025 12.162 1.00 88.50 72 LEU A CA 1
ATOM 594 C C . LEU A 1 72 ? 1.163 1.095 10.954 1.00 88.50 72 LEU A C 1
ATOM 596 O O . LEU A 1 72 ? 0.334 0.216 10.717 1.00 88.50 72 LEU A O 1
ATOM 600 N N . ASN A 1 73 ? 2.260 1.258 10.209 1.00 89.88 73 ASN A N 1
ATOM 601 C CA . ASN A 1 73 ? 2.560 0.402 9.064 1.00 89.88 73 ASN A CA 1
ATOM 602 C C . ASN A 1 73 ? 2.701 -1.059 9.495 1.00 89.88 73 ASN A C 1
ATOM 604 O O . ASN A 1 73 ? 2.067 -1.918 8.891 1.00 89.88 73 ASN A O 1
ATOM 608 N N . LYS A 1 74 ? 3.440 -1.343 10.577 1.00 92.44 74 LYS A N 1
ATOM 609 C CA . LYS A 1 74 ? 3.572 -2.710 11.117 1.00 92.44 74 LYS A CA 1
ATOM 610 C C . LYS A 1 74 ? 2.228 -3.325 11.503 1.00 92.44 74 LYS A C 1
ATOM 612 O O . LYS A 1 74 ? 2.032 -4.524 11.314 1.00 92.44 74 LYS A O 1
ATOM 617 N N . LEU A 1 75 ? 1.320 -2.527 12.067 1.00 92.56 75 LEU A N 1
ATOM 618 C CA . LEU A 1 75 ? -0.008 -2.978 12.476 1.00 92.56 75 LEU A CA 1
ATOM 619 C C . LEU A 1 75 ? -0.873 -3.372 11.268 1.00 92.56 75 LEU A C 1
ATOM 621 O O . LEU A 1 75 ? -1.542 -4.404 11.301 1.00 92.56 75 LEU A O 1
ATOM 625 N N . LEU A 1 76 ? -0.861 -2.555 10.212 1.00 91.50 76 LEU A N 1
ATOM 626 C CA . LEU A 1 76 ? -1.774 -2.689 9.073 1.00 91.50 76 LEU A CA 1
ATOM 627 C C . LEU A 1 76 ? -1.227 -3.530 7.913 1.00 91.50 76 LEU A C 1
ATOM 629 O O . LEU A 1 76 ? -2.017 -3.964 7.076 1.00 91.50 76 LEU A O 1
ATOM 633 N N . GLU A 1 77 ? 0.085 -3.773 7.855 1.00 90.12 77 GLU A N 1
ATOM 634 C CA . GLU A 1 77 ? 0.796 -4.407 6.731 1.00 90.12 77 GLU A CA 1
ATOM 635 C C . GLU A 1 77 ? 0.084 -5.642 6.157 1.00 90.12 77 GLU A C 1
ATOM 637 O O . GLU A 1 77 ? -0.143 -5.725 4.953 1.00 90.12 77 GLU A O 1
ATOM 642 N N . GLU A 1 78 ? -0.333 -6.574 7.015 1.00 89.75 78 GLU A N 1
ATOM 643 C CA . GLU A 1 78 ? -0.959 -7.835 6.591 1.00 89.75 78 GLU A CA 1
ATOM 644 C C . GLU A 1 78 ? -2.410 -7.674 6.118 1.00 89.75 78 GLU A C 1
ATOM 646 O O . GLU A 1 78 ? -2.932 -8.526 5.394 1.00 89.75 78 GLU A O 1
ATOM 651 N N . MET A 1 79 ? -3.088 -6.614 6.558 1.00 90.25 79 MET A N 1
ATOM 652 C CA . MET A 1 79 ? -4.499 -6.373 6.258 1.00 90.25 79 MET A CA 1
ATOM 653 C C . MET A 1 79 ? -4.675 -5.525 5.000 1.00 90.25 79 MET A C 1
ATOM 655 O O . MET A 1 79 ? -5.729 -5.586 4.369 1.00 90.25 79 MET A O 1
ATOM 659 N N . MET A 1 80 ? -3.671 -4.731 4.627 1.00 91.56 80 MET A N 1
ATOM 660 C CA . MET A 1 80 ? -3.765 -3.787 3.518 1.00 91.56 80 MET A CA 1
ATOM 661 C C . MET A 1 80 ? -3.702 -4.482 2.152 1.00 91.56 80 MET A C 1
ATOM 663 O O . MET A 1 80 ? -2.734 -5.138 1.784 1.00 91.56 80 MET A O 1
ATOM 667 N N . ASP A 1 81 ? -4.752 -4.278 1.365 1.00 90.56 81 ASP A N 1
ATOM 668 C CA . ASP A 1 81 ? -4.883 -4.679 -0.026 1.00 90.56 81 ASP A CA 1
ATOM 669 C C . ASP A 1 81 ? -4.626 -3.469 -0.935 1.00 90.56 81 ASP A C 1
ATOM 671 O O . ASP A 1 81 ? -5.457 -2.562 -1.058 1.00 90.56 81 ASP A O 1
ATOM 675 N N . TYR A 1 82 ? -3.461 -3.478 -1.583 1.00 86.12 82 TYR A N 1
ATOM 676 C CA . TYR A 1 82 ? -3.043 -2.484 -2.576 1.00 86.12 82 TYR A CA 1
ATOM 677 C C . TYR A 1 82 ? -3.327 -2.925 -4.018 1.00 86.12 82 TYR A C 1
ATOM 679 O O . TYR A 1 82 ? -2.785 -2.342 -4.958 1.00 86.12 82 TYR A O 1
ATOM 687 N N . SER A 1 83 ? -4.147 -3.962 -4.222 1.00 85.88 83 SER A N 1
ATOM 688 C CA . SER A 1 83 ? -4.499 -4.409 -5.568 1.00 85.88 83 SER A CA 1
ATOM 689 C C . SER A 1 83 ? -5.196 -3.307 -6.362 1.00 85.88 83 SER A C 1
ATOM 691 O O . SER A 1 83 ? -6.096 -2.605 -5.878 1.00 85.88 83 SER A O 1
ATOM 693 N N . ILE A 1 84 ? -4.778 -3.196 -7.621 1.00 81.38 84 ILE A N 1
ATOM 694 C CA . ILE A 1 84 ? -5.334 -2.254 -8.584 1.00 81.38 84 ILE A CA 1
ATOM 695 C C . ILE A 1 84 ? -6.821 -2.590 -8.781 1.00 81.38 84 ILE A C 1
ATOM 697 O O . ILE A 1 84 ? -7.160 -3.757 -8.998 1.00 81.38 84 ILE A O 1
ATOM 701 N N . PRO A 1 85 ? -7.729 -1.606 -8.675 1.00 81.94 85 PRO A N 1
ATOM 702 C CA . PRO A 1 85 ? -9.146 -1.849 -8.896 1.00 81.94 85 PRO A CA 1
ATOM 703 C C . PRO A 1 85 ? -9.413 -2.249 -10.352 1.00 81.94 85 PRO A C 1
ATOM 705 O O . PRO A 1 85 ? -8.816 -1.707 -11.282 1.00 81.94 85 PRO A O 1
ATOM 708 N N . THR A 1 86 ? -10.362 -3.160 -10.563 1.00 83.12 86 THR A N 1
ATOM 709 C CA . THR A 1 86 ? -10.859 -3.475 -11.906 1.00 83.12 86 THR A CA 1
ATOM 710 C C . THR A 1 86 ? -11.734 -2.323 -12.390 1.00 83.12 86 THR A C 1
ATOM 712 O O . THR A 1 86 ? -12.836 -2.115 -11.887 1.00 83.12 86 THR A O 1
ATOM 715 N N . LEU A 1 87 ? -11.225 -1.554 -13.349 1.00 85.56 87 LEU A N 1
ATOM 716 C CA . LEU A 1 87 ? -11.909 -0.409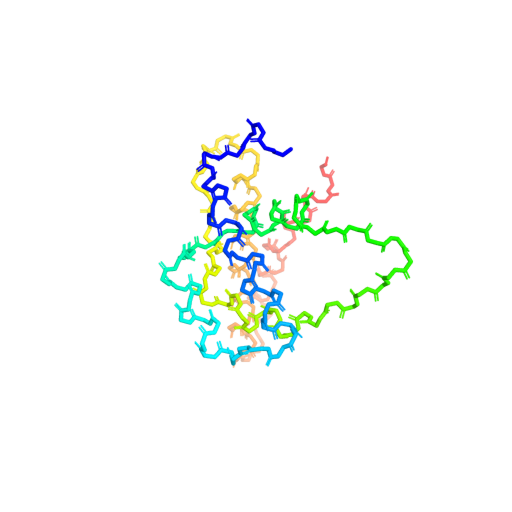 -13.949 1.00 85.56 87 LEU A CA 1
ATOM 717 C C . LEU A 1 87 ? -12.188 -0.678 -15.440 1.00 85.56 87 LEU A C 1
ATOM 719 O O . LEU A 1 87 ? -11.450 -1.450 -16.054 1.00 85.56 87 LEU A O 1
ATOM 723 N N . PRO A 1 88 ? -13.211 -0.053 -16.052 1.00 88.88 88 PRO A N 1
ATOM 724 C CA . PRO A 1 88 ? -13.421 -0.106 -17.503 1.00 88.88 88 PRO A CA 1
ATOM 725 C C . PRO A 1 88 ? -12.190 0.372 -18.289 1.00 88.88 88 PRO A C 1
ATOM 727 O O . PRO A 1 88 ? -11.432 1.195 -17.780 1.00 88.88 88 PRO A O 1
ATOM 730 N N . ASP A 1 89 ? -11.996 -0.129 -19.515 1.00 83.50 89 ASP A N 1
ATOM 731 C CA . ASP A 1 89 ? -10.838 0.224 -20.362 1.00 83.50 89 ASP A CA 1
ATOM 732 C C . ASP A 1 89 ? -10.733 1.736 -20.613 1.00 83.50 89 ASP A C 1
ATOM 734 O O . ASP A 1 89 ? -9.639 2.280 -20.561 1.00 83.50 89 ASP A O 1
ATOM 738 N N . ASP A 1 90 ? -11.872 2.406 -20.801 1.00 87.19 90 ASP A N 1
ATOM 739 C CA . ASP A 1 90 ? -11.974 3.849 -21.075 1.00 87.19 90 ASP A CA 1
ATOM 740 C C . ASP A 1 90 ? -11.906 4.721 -19.802 1.00 87.19 90 ASP A C 1
ATOM 742 O O . ASP A 1 90 ? -12.103 5.934 -19.829 1.00 87.19 90 ASP A O 1
ATOM 746 N N . HIS A 1 91 ? -11.678 4.118 -18.631 1.00 86.25 91 HIS A N 1
ATOM 747 C CA . HIS A 1 91 ? -11.622 4.876 -17.387 1.00 86.25 91 HIS A CA 1
ATOM 748 C C . HIS A 1 91 ? -10.268 5.604 -17.270 1.00 86.25 91 HIS A C 1
ATOM 750 O O . HIS A 1 91 ? -9.234 4.935 -17.229 1.00 86.25 91 HIS A O 1
ATOM 756 N N . PRO A 1 92 ? -10.222 6.938 -17.070 1.00 85.88 92 PRO A N 1
ATOM 757 C CA . PRO A 1 92 ? -8.964 7.695 -17.017 1.00 85.88 92 PRO A CA 1
ATOM 758 C C . PRO A 1 92 ? -7.940 7.140 -16.016 1.00 85.88 92 PRO A C 1
ATOM 760 O O . PRO A 1 92 ? -6.770 6.968 -16.334 1.00 85.88 92 PRO A O 1
ATOM 763 N N . ILE A 1 93 ? -8.393 6.768 -14.812 1.00 86.00 93 ILE A N 1
ATOM 764 C CA . ILE A 1 93 ? -7.541 6.138 -13.783 1.00 86.00 93 ILE A CA 1
ATOM 765 C C . ILE A 1 93 ? -6.895 4.827 -14.273 1.00 86.00 93 ILE A C 1
ATOM 767 O O . ILE A 1 93 ? -5.765 4.528 -13.895 1.00 86.00 93 ILE A O 1
ATOM 771 N N . ARG A 1 94 ? -7.575 4.045 -15.123 1.00 86.88 94 ARG A N 1
ATOM 772 C CA . ARG A 1 94 ? -7.012 2.805 -15.666 1.00 86.88 94 ARG A CA 1
ATOM 773 C C . ARG A 1 94 ? -5.851 3.081 -16.611 1.00 86.88 94 ARG A C 1
ATOM 775 O O . ARG A 1 94 ? -4.843 2.391 -16.507 1.00 86.88 94 ARG A O 1
ATOM 782 N N . HIS A 1 95 ? -5.962 4.102 -17.461 1.00 85.62 95 HIS A N 1
ATOM 783 C CA . HIS A 1 95 ? -4.855 4.522 -18.319 1.00 85.62 95 HIS A CA 1
ATOM 784 C C . HIS A 1 95 ? -3.614 4.861 -17.493 1.00 85.62 95 HIS A C 1
ATOM 786 O O . HIS A 1 95 ? -2.558 4.296 -17.754 1.00 85.62 95 HIS A O 1
ATOM 792 N N . TYR A 1 96 ? -3.764 5.643 -16.419 1.00 87.00 96 TYR A N 1
ATOM 793 C CA . TYR A 1 96 ? -2.645 5.949 -15.522 1.00 87.00 96 TYR A CA 1
ATOM 794 C C . TYR A 1 96 ? -2.029 4.701 -14.871 1.00 87.00 96 TYR A C 1
ATOM 796 O O . TYR A 1 96 ? -0.811 4.611 -14.747 1.00 87.00 96 TYR A O 1
ATOM 804 N N . TYR A 1 97 ? -2.833 3.715 -14.457 1.00 87.56 97 TYR A N 1
ATOM 805 C CA . TYR A 1 97 ? -2.288 2.459 -13.926 1.00 87.56 97 TYR A CA 1
ATOM 806 C C . TYR A 1 97 ? -1.493 1.677 -14.974 1.00 87.56 97 TYR A C 1
ATOM 808 O O . TYR A 1 97 ? -0.410 1.190 -14.658 1.00 87.56 97 TYR A O 1
ATOM 816 N N . CYS A 1 98 ? -2.001 1.578 -16.204 1.00 86.31 98 CYS A N 1
ATOM 817 C CA . CYS A 1 98 ? -1.294 0.919 -17.301 1.00 86.31 98 CYS A CA 1
ATOM 818 C C . CYS A 1 98 ? 0.013 1.645 -17.646 1.00 86.31 98 CYS A C 1
ATOM 820 O O . CYS A 1 98 ? 1.053 1.009 -17.777 1.00 86.31 98 CYS A O 1
ATOM 822 N N . GLU A 1 99 ? -0.016 2.975 -17.722 1.00 86.38 99 GLU A N 1
ATOM 823 C CA . GLU A 1 99 ? 1.166 3.809 -17.965 1.00 86.38 99 GLU A CA 1
ATOM 824 C C . GLU A 1 99 ? 2.228 3.618 -16.870 1.00 86.38 99 GLU A C 1
ATOM 826 O O . GLU A 1 99 ? 3.405 3.399 -17.168 1.00 86.38 99 GLU A O 1
ATOM 831 N N . ASN A 1 100 ? 1.813 3.616 -15.600 1.00 89.06 100 ASN A N 1
ATOM 832 C CA . ASN A 1 100 ? 2.697 3.339 -14.467 1.00 89.06 100 ASN A CA 1
ATOM 833 C C . ASN A 1 100 ? 3.312 1.934 -14.541 1.00 89.06 100 ASN A C 1
ATOM 835 O O . ASN A 1 100 ? 4.476 1.750 -14.180 1.00 89.06 100 ASN A O 1
ATOM 839 N N . GLU A 1 101 ? 2.549 0.933 -14.985 1.00 89.19 101 GLU A N 1
ATOM 840 C CA . GLU A 1 101 ? 3.047 -0.433 -15.145 1.00 89.19 101 GLU A CA 1
ATOM 841 C C . GLU A 1 101 ? 4.120 -0.520 -16.238 1.00 89.19 101 GLU A C 1
ATOM 843 O O . GLU A 1 101 ? 5.163 -1.141 -16.018 1.00 89.19 101 GLU A O 1
ATOM 848 N N . GLU A 1 102 ? 3.922 0.151 -17.376 1.00 89.81 102 GLU A N 1
ATOM 849 C CA . GLU A 1 102 ? 4.934 0.223 -18.436 1.00 89.81 102 GLU A CA 1
ATOM 850 C C . GLU A 1 102 ? 6.212 0.919 -17.953 1.00 89.81 102 GLU A C 1
ATOM 852 O O . GLU A 1 102 ? 7.313 0.404 -18.164 1.00 89.81 102 GLU A O 1
ATOM 857 N N . MET A 1 103 ? 6.093 2.034 -17.222 1.00 90.62 103 MET A N 1
ATOM 858 C CA . MET A 1 103 ? 7.264 2.697 -16.640 1.00 90.62 103 MET A CA 1
ATOM 859 C C . MET A 1 103 ? 7.988 1.787 -15.642 1.00 90.62 103 MET A C 1
ATOM 861 O O . MET A 1 103 ? 9.214 1.686 -15.654 1.00 90.62 103 MET A O 1
ATOM 865 N N . ARG A 1 104 ? 7.244 1.048 -14.813 1.00 91.94 104 ARG A N 1
ATOM 866 C CA . ARG A 1 104 ? 7.831 0.091 -13.869 1.00 91.94 104 ARG A CA 1
ATOM 867 C C . ARG A 1 104 ? 8.595 -1.027 -14.582 1.00 91.94 104 ARG A C 1
ATOM 869 O O . ARG A 1 104 ? 9.633 -1.451 -14.085 1.00 91.94 104 ARG A O 1
ATOM 876 N N . ARG A 1 105 ? 8.144 -1.480 -15.757 1.00 92.94 105 ARG A N 1
ATOM 877 C CA . ARG A 1 105 ? 8.897 -2.443 -16.584 1.00 92.94 105 ARG A CA 1
ATOM 878 C C . ARG A 1 105 ? 10.210 -1.854 -17.093 1.00 92.94 105 ARG A C 1
ATOM 880 O O . ARG A 1 105 ? 11.218 -2.553 -17.067 1.00 92.94 105 ARG A O 1
ATOM 887 N N . VAL A 1 106 ? 10.216 -0.587 -17.511 1.00 92.62 106 VAL A N 1
ATOM 888 C CA . VAL A 1 106 ? 11.444 0.115 -17.924 1.00 92.62 106 VAL A CA 1
ATOM 889 C C . VAL A 1 106 ? 12.423 0.237 -16.754 1.00 92.62 106 VAL A C 1
ATOM 891 O O . VAL A 1 106 ? 13.603 -0.062 -16.923 1.00 92.62 106 VAL A O 1
ATOM 894 N N . LEU A 1 107 ? 11.938 0.601 -15.562 1.00 93.31 107 LEU A N 1
ATOM 895 C CA . LEU A 1 107 ? 12.764 0.686 -14.353 1.00 93.31 107 LEU A CA 1
ATOM 896 C C . LEU A 1 107 ? 13.341 -0.677 -13.955 1.00 93.31 107 LEU A C 1
ATOM 898 O O . LEU A 1 107 ? 14.543 -0.778 -13.738 1.00 93.31 107 LEU A O 1
ATOM 902 N N . ASN A 1 108 ? 12.529 -1.736 -13.951 1.00 94.75 108 ASN A N 1
ATOM 903 C CA . ASN A 1 108 ? 13.006 -3.092 -13.666 1.00 94.75 108 ASN A CA 1
ATOM 904 C C . ASN A 1 108 ? 14.056 -3.559 -14.687 1.00 94.75 108 ASN A C 1
ATOM 906 O O . ASN A 1 108 ? 15.030 -4.209 -14.322 1.00 94.75 108 ASN A O 1
ATOM 910 N N . ALA A 1 109 ? 13.877 -3.227 -15.969 1.00 92.94 109 ALA A N 1
ATOM 911 C CA . ALA A 1 109 ? 14.864 -3.538 -16.999 1.00 92.94 109 ALA A CA 1
ATOM 912 C C . ALA A 1 109 ? 16.171 -2.758 -16.790 1.00 92.94 109 ALA A C 1
ATOM 914 O O . ALA A 1 109 ? 17.246 -3.292 -17.044 1.00 92.94 109 ALA A O 1
ATOM 915 N N . ALA A 1 110 ? 16.100 -1.518 -16.299 1.00 92.56 110 ALA A N 1
ATOM 916 C CA . ALA A 1 110 ? 17.286 -0.766 -15.908 1.00 92.56 110 ALA A CA 1
ATOM 917 C C . ALA A 1 110 ? 17.982 -1.400 -14.691 1.00 92.56 110 ALA A C 1
ATOM 919 O O . ALA A 1 110 ? 19.199 -1.559 -14.719 1.00 92.56 110 ALA A O 1
ATOM 920 N N . GLU A 1 111 ? 17.232 -1.806 -13.658 1.00 93.88 111 GLU A N 1
ATOM 921 C CA . GLU A 1 111 ? 17.767 -2.503 -12.474 1.00 93.88 111 GLU A CA 1
ATOM 922 C C . GLU A 1 111 ? 18.465 -3.823 -12.829 1.00 93.88 111 GLU A C 1
ATOM 924 O O . GLU A 1 111 ? 19.511 -4.139 -12.258 1.00 93.88 111 GLU A O 1
ATOM 929 N N . ASP A 1 112 ? 17.925 -4.573 -13.792 1.00 93.12 112 ASP A N 1
ATOM 930 C CA . ASP A 1 112 ? 18.568 -5.771 -14.339 1.00 93.12 112 ASP A CA 1
ATOM 931 C C . ASP A 1 112 ? 19.845 -5.408 -15.115 1.00 93.12 112 ASP A C 1
ATOM 933 O O . ASP A 1 112 ? 20.915 -5.969 -14.875 1.00 93.12 112 ASP A O 1
ATOM 937 N N . LEU A 1 113 ? 19.777 -4.395 -15.984 1.00 92.19 113 LEU A N 1
ATOM 938 C CA . LEU A 1 113 ? 20.886 -4.006 -16.854 1.00 92.19 113 LEU A CA 1
ATOM 939 C C . LEU A 1 113 ? 22.118 -3.489 -16.088 1.00 92.19 113 LEU A C 1
ATOM 941 O O . LEU A 1 113 ? 23.242 -3.696 -16.545 1.00 92.19 113 LEU A O 1
ATOM 945 N N . VAL A 1 114 ? 21.936 -2.862 -14.916 1.00 92.94 114 VAL A N 1
ATOM 946 C CA . VAL A 1 114 ? 23.044 -2.425 -14.032 1.00 92.94 114 VAL A CA 1
ATOM 947 C C . VAL A 1 114 ? 23.962 -3.585 -13.633 1.00 92.94 114 VAL A C 1
ATOM 949 O O . VAL A 1 114 ? 25.144 -3.366 -13.371 1.00 92.94 114 VAL A O 1
ATOM 952 N N . GLN A 1 115 ? 23.450 -4.816 -13.590 1.00 92.00 115 GLN A N 1
ATOM 953 C CA . GLN A 1 115 ? 24.210 -5.988 -13.147 1.00 92.00 115 GLN A CA 1
ATOM 954 C C . GLN A 1 115 ? 25.229 -6.474 -14.193 1.00 92.00 115 GLN A C 1
ATOM 956 O O . GLN A 1 115 ? 26.096 -7.291 -13.875 1.00 92.00 115 GLN A O 1
ATOM 961 N N . TYR A 1 116 ? 25.159 -5.960 -15.425 1.00 91.38 116 TYR A N 1
ATOM 962 C CA . TYR A 1 116 ? 26.006 -6.360 -16.547 1.00 91.38 116 TYR A CA 1
ATOM 963 C C . TYR A 1 116 ? 26.967 -5.235 -16.972 1.00 91.38 116 TYR A C 1
ATOM 965 O O . TYR A 1 116 ? 26.740 -4.059 -16.676 1.00 91.38 116 TYR A O 1
ATOM 973 N N . PRO A 1 117 ? 28.053 -5.554 -17.705 1.00 91.31 117 PRO A N 1
ATOM 974 C CA . PRO A 1 117 ? 28.904 -4.539 -18.316 1.00 91.31 117 PRO A CA 1
ATOM 975 C C . PRO A 1 117 ? 28.099 -3.578 -19.196 1.00 91.31 117 PRO A C 1
ATOM 977 O O . PRO A 1 117 ? 27.208 -3.989 -19.936 1.00 91.31 117 PRO A O 1
ATOM 980 N N . VAL A 1 118 ? 28.437 -2.290 -19.144 1.00 90.19 118 VAL A N 1
ATOM 981 C CA . VAL A 1 118 ? 27.657 -1.237 -19.805 1.00 90.19 118 VAL A CA 1
ATOM 982 C C . VAL A 1 118 ? 27.674 -1.401 -21.327 1.00 90.19 118 VAL A C 1
ATOM 984 O O . VAL A 1 118 ? 28.694 -1.175 -21.980 1.00 90.19 118 VAL A O 1
ATOM 987 N N . ILE A 1 119 ? 26.509 -1.704 -21.904 1.00 92.31 119 ILE A N 1
ATOM 988 C CA . ILE A 1 119 ? 26.281 -1.699 -23.353 1.00 92.31 119 ILE A CA 1
ATOM 989 C C . ILE A 1 119 ? 25.461 -0.464 -23.716 1.00 92.31 119 ILE A C 1
ATOM 991 O O . ILE A 1 119 ? 24.251 -0.410 -23.504 1.00 92.31 119 ILE A O 1
ATOM 995 N N . LYS A 1 120 ? 26.125 0.540 -24.296 1.00 89.94 120 LYS A N 1
ATOM 996 C CA . LYS A 1 120 ? 25.542 1.860 -24.587 1.00 89.94 120 LYS A CA 1
ATOM 997 C C . LYS A 1 120 ? 24.183 1.796 -25.298 1.00 89.94 120 LYS A C 1
ATOM 999 O O . LYS A 1 120 ? 23.280 2.534 -24.929 1.00 89.94 120 LYS A O 1
ATOM 1004 N N . ASN A 1 121 ? 24.029 0.921 -26.290 1.00 92.56 121 ASN A N 1
ATOM 1005 C CA . ASN A 1 121 ? 22.797 0.847 -27.080 1.00 92.56 121 ASN A CA 1
ATOM 1006 C C . ASN A 1 121 ? 21.589 0.387 -26.247 1.00 92.56 121 ASN A C 1
ATOM 1008 O O . ASN A 1 121 ? 20.519 0.964 -26.381 1.00 92.56 121 ASN A O 1
ATOM 1012 N N . GLN A 1 122 ? 21.771 -0.575 -25.336 1.00 89.94 122 GLN A N 1
ATOM 1013 C CA . GLN A 1 122 ? 20.691 -1.068 -24.470 1.00 89.94 122 GLN A CA 1
ATOM 1014 C C . GLN A 1 122 ? 20.209 0.017 -23.498 1.00 89.94 122 GLN A C 1
ATOM 1016 O O . GLN A 1 122 ? 19.014 0.173 -23.268 1.00 89.94 122 GLN A O 1
ATOM 1021 N N . TRP A 1 123 ? 21.140 0.821 -22.981 1.00 93.25 123 TRP A N 1
ATOM 1022 C CA . TRP A 1 123 ? 20.815 1.975 -22.145 1.00 93.25 123 TRP A CA 1
ATOM 1023 C C . TRP A 1 123 ? 20.076 3.073 -22.916 1.00 93.25 123 TRP A C 1
ATOM 1025 O O . TRP A 1 123 ? 19.113 3.632 -22.398 1.00 93.25 123 TRP A O 1
ATOM 1035 N N . LEU A 1 124 ? 20.491 3.366 -24.154 1.00 93.31 124 LEU A N 1
ATOM 1036 C CA . LEU A 1 124 ? 19.803 4.341 -25.006 1.00 93.31 124 LEU A CA 1
ATOM 1037 C C . LEU A 1 124 ? 18.363 3.909 -25.313 1.00 93.31 124 LEU A C 1
ATOM 1039 O O . LEU A 1 124 ? 17.456 4.719 -25.176 1.00 93.31 124 LEU A O 1
ATOM 1043 N N . GLU A 1 125 ? 18.132 2.630 -25.619 1.00 92.62 125 GLU A N 1
ATOM 1044 C CA . GLU A 1 125 ? 16.779 2.108 -25.856 1.00 92.62 125 GLU A CA 1
ATOM 1045 C C . GLU A 1 125 ? 15.863 2.235 -24.628 1.00 92.62 125 GLU A C 1
ATOM 1047 O O . GLU A 1 125 ? 14.676 2.537 -24.766 1.00 92.62 125 GLU A O 1
ATOM 1052 N N . LEU A 1 126 ? 16.388 2.008 -23.417 1.00 92.44 126 LEU A N 1
ATOM 1053 C CA . LEU A 1 126 ? 15.620 2.214 -22.183 1.00 92.44 126 LEU A CA 1
ATOM 1054 C C . LEU A 1 126 ? 15.305 3.695 -21.952 1.00 92.44 126 LEU A C 1
ATOM 1056 O O . LEU A 1 126 ? 14.182 4.022 -21.568 1.00 92.44 126 LEU A O 1
ATOM 1060 N N . LEU A 1 127 ? 16.263 4.586 -22.216 1.00 91.00 127 LEU A N 1
ATOM 1061 C CA . LEU A 1 127 ? 16.064 6.032 -22.102 1.00 91.00 127 LEU A CA 1
ATOM 1062 C C . LEU A 1 127 ? 15.031 6.548 -23.109 1.00 91.00 127 LEU A C 1
ATOM 1064 O O . LEU A 1 127 ? 14.173 7.343 -22.731 1.00 91.00 127 LEU A O 1
ATOM 1068 N N . ASP A 1 128 ? 15.050 6.054 -24.348 1.00 91.56 128 ASP A N 1
ATOM 1069 C CA . ASP A 1 128 ? 14.050 6.399 -25.362 1.00 91.56 128 ASP A CA 1
ATOM 1070 C C . ASP A 1 128 ? 12.645 5.984 -24.905 1.00 91.56 128 ASP A C 1
ATOM 1072 O O . ASP A 1 128 ? 11.710 6.786 -24.963 1.00 91.56 128 ASP A O 1
ATOM 1076 N N . LYS A 1 129 ? 12.491 4.772 -24.355 1.00 89.81 129 LYS A N 1
ATOM 1077 C CA . LYS A 1 129 ? 11.214 4.307 -23.784 1.00 89.81 129 LYS A CA 1
ATOM 1078 C C . LYS A 1 129 ? 10.772 5.149 -22.586 1.00 89.81 129 LYS A C 1
ATOM 1080 O O . LYS A 1 129 ? 9.603 5.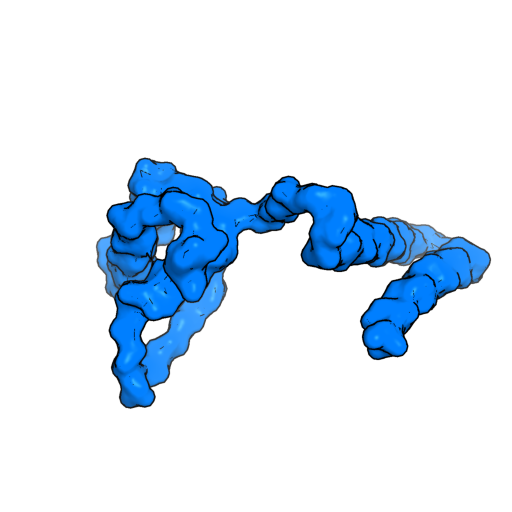518 -22.508 1.00 89.81 129 LYS A O 1
ATOM 1085 N N . ALA A 1 130 ? 11.688 5.493 -21.681 1.00 89.19 130 ALA A N 1
ATOM 1086 C CA . ALA A 1 130 ? 11.387 6.350 -20.534 1.00 89.19 130 ALA A CA 1
ATOM 1087 C C . ALA A 1 130 ? 10.989 7.773 -20.964 1.00 89.19 130 ALA A C 1
ATOM 1089 O O . ALA A 1 130 ? 10.131 8.392 -20.338 1.00 89.19 130 ALA A O 1
ATOM 1090 N N . SER A 1 131 ? 11.569 8.288 -22.053 1.00 87.12 131 SER A N 1
ATOM 1091 C CA . SER A 1 131 ? 11.265 9.625 -22.573 1.00 87.12 131 SER A CA 1
ATOM 1092 C C . SER A 1 131 ? 9.814 9.766 -23.041 1.00 87.12 131 SER A C 1
ATOM 1094 O O . SER A 1 131 ? 9.224 10.834 -22.882 1.00 87.12 131 SER A O 1
ATOM 1096 N N . ALA A 1 132 ? 9.198 8.680 -23.524 1.00 83.19 132 ALA A N 1
ATOM 1097 C CA . ALA A 1 132 ? 7.786 8.667 -23.899 1.00 83.19 132 ALA A CA 1
ATOM 1098 C C . ALA A 1 132 ? 6.868 8.999 -22.709 1.00 83.19 132 ALA A C 1
ATOM 1100 O O . ALA A 1 132 ? 5.805 9.586 -22.895 1.00 83.19 132 ALA A O 1
ATOM 1101 N N . TYR A 1 133 ? 7.311 8.709 -21.483 1.00 82.44 133 TYR A N 1
ATOM 1102 C CA . TYR A 1 133 ? 6.572 9.031 -20.267 1.00 82.44 133 TYR A CA 1
ATOM 1103 C C . TYR A 1 133 ? 6.542 10.542 -19.965 1.00 82.44 133 TYR A C 1
ATOM 1105 O O . TYR A 1 133 ? 5.640 11.034 -19.291 1.00 82.44 133 TYR A O 1
ATOM 1113 N N . LEU A 1 134 ? 7.484 11.331 -20.498 1.00 77.75 134 LEU A N 1
ATOM 1114 C CA . LEU A 1 134 ? 7.483 12.788 -20.304 1.00 77.75 134 LEU A CA 1
ATOM 1115 C C . LEU A 1 134 ? 6.268 13.470 -20.948 1.00 77.75 134 LEU A C 1
ATOM 1117 O O . LEU A 1 134 ? 5.868 14.544 -20.504 1.00 77.75 134 LEU A O 1
ATOM 1121 N N . ILE A 1 135 ? 5.646 12.828 -21.944 1.00 75.75 135 ILE A N 1
ATOM 1122 C CA . ILE A 1 135 ? 4.426 13.306 -22.610 1.00 75.75 135 ILE A CA 1
ATOM 1123 C C . ILE A 1 135 ? 3.265 13.461 -21.608 1.00 75.75 135 ILE A C 1
ATOM 1125 O O . ILE A 1 135 ? 2.362 14.262 -21.836 1.00 75.75 135 ILE A O 1
ATOM 1129 N N . HIS A 1 136 ? 3.282 12.748 -20.478 1.00 65.56 136 HIS A N 1
ATOM 1130 C CA . HIS A 1 136 ? 2.240 12.865 -19.453 1.00 65.56 136 HIS A CA 1
ATOM 1131 C C . HIS A 1 136 ? 2.293 14.187 -18.680 1.00 65.56 136 HIS A C 1
ATOM 1133 O O . HIS A 1 136 ? 1.251 14.658 -18.239 1.00 65.56 136 HIS A O 1
ATOM 1139 N N . TYR A 1 137 ? 3.468 14.808 -18.534 1.00 62.31 137 TYR A N 1
ATOM 1140 C CA . TYR A 1 137 ? 3.612 16.082 -17.813 1.00 62.31 137 TYR A CA 1
ATOM 1141 C C . TYR A 1 137 ? 3.285 17.309 -18.672 1.00 62.31 137 TYR A C 1
ATOM 1143 O O . TYR A 1 137 ? 3.247 18.425 -18.158 1.00 62.31 137 TYR A O 1
ATOM 1151 N N . THR A 1 138 ? 3.095 17.119 -19.978 1.00 61.25 138 THR A N 1
ATOM 1152 C CA . THR A 1 138 ? 2.827 18.195 -20.942 1.00 61.25 138 THR A CA 1
ATOM 1153 C C . THR A 1 138 ? 1.379 18.230 -21.438 1.00 61.25 138 THR A C 1
ATOM 1155 O O . THR A 1 138 ? 1.050 19.109 -22.236 1.00 61.25 138 THR A O 1
ATOM 1158 N N . ARG A 1 139 ? 0.526 17.305 -20.977 1.00 59.34 139 ARG A N 1
ATOM 1159 C CA . ARG A 1 139 ? -0.926 17.269 -21.223 1.00 59.34 139 ARG A CA 1
ATOM 1160 C C . ARG A 1 139 ? -1.687 17.963 -20.102 1.00 59.34 139 ARG A C 1
ATOM 1162 O O . ARG A 1 139 ? -2.684 18.637 -20.435 1.00 59.34 139 ARG A O 1
#

Secondary structure (DSSP, 8-state):
-GGGS----HHHHHHHHHHHHHHHTTSS-HHHHHHHHHHHT-SB-HHHHHHHHHHH----TT------HHHHHHHHTTTB--PPP---TT-HHHHHHHHHHHHHHHHHHHHHHTTS---HHHHHHHHHHHHGGGGGGG-

Radius of gyration: 21.11 Å; chains: 1; bounding box: 51×34×53 Å

pLDDT: mean 84.33, std 10.72, range [56.16, 94.75]